Protein AF-A0A962RP35-F1 (afdb_monomer_lite)

pLDDT: mean 84.74, std 17.53, range [34.0, 98.62]

Foldseek 3Di:
DDDDQPQPPPVVVVVVVPPPDDQPQADDDPDWDKDKDWDWFAAVPDIWTKIKIFTDDPLATQFIAIDTPDPVCRVVRRVCRVVRNVCSSSVHHLLSQLVSLLSDADPGGWDADVPGTRRHPSNVVSVVSVVSSVVD

Structure (mmCIF, N/CA/C/O backbone):
data_AF-A0A962RP35-F1
#
_entry.id   AF-A0A962RP35-F1
#
loop_
_atom_site.group_PDB
_atom_site.id
_atom_site.type_symbol
_atom_site.label_atom_id
_atom_site.label_alt_id
_atom_site.label_comp_id
_atom_site.label_asym_id
_atom_site.label_entity_id
_atom_site.label_seq_id
_atom_site.pdbx_PDB_ins_code
_atom_site.Cartn_x
_atom_site.Cartn_y
_atom_site.Cartn_z
_atom_site.occupancy
_atom_site.B_iso_or_equiv
_atom_site.auth_seq_id
_atom_site.auth_comp_id
_atom_site.auth_asym_id
_atom_site.auth_atom_id
_atom_site.pdbx_PDB_model_num
ATOM 1 N N . MET A 1 1 ? -0.216 0.614 -33.686 1.00 38.31 1 MET A N 1
ATOM 2 C CA . MET A 1 1 ? -1.145 1.556 -33.021 1.00 38.31 1 MET A CA 1
ATOM 3 C C . MET A 1 1 ? -0.929 1.429 -31.521 1.00 38.31 1 MET A C 1
ATOM 5 O O . MET A 1 1 ? -1.405 0.469 -30.933 1.00 38.31 1 MET A O 1
ATOM 9 N N . SER A 1 2 ? -0.123 2.315 -30.933 1.00 41.38 2 SER A N 1
ATOM 10 C CA . SER A 1 2 ? 0.089 2.350 -29.482 1.00 41.38 2 SER A CA 1
ATOM 11 C C . SER A 1 2 ? -1.146 2.992 -28.856 1.00 41.38 2 SER A C 1
ATOM 13 O O . SER A 1 2 ? -1.402 4.172 -29.089 1.00 41.38 2 SER A O 1
ATOM 15 N N . LYS A 1 3 ? -1.978 2.210 -28.161 1.00 39.41 3 LYS A N 1
ATOM 16 C CA . LYS A 1 3 ? -3.034 2.784 -27.325 1.00 39.41 3 LYS A CA 1
ATOM 17 C C . LYS A 1 3 ? -2.329 3.406 -26.126 1.00 39.41 3 LYS A C 1
ATOM 19 O O . LYS A 1 3 ? -1.744 2.674 -25.332 1.00 39.41 3 LYS A O 1
ATOM 24 N N . SER A 1 4 ? -2.363 4.732 -26.018 1.00 34.00 4 SER A N 1
ATOM 25 C CA . SER A 1 4 ? -1.964 5.425 -24.794 1.00 34.00 4 SER A CA 1
ATOM 26 C C . SER A 1 4 ? -2.684 4.768 -23.613 1.00 34.00 4 SER A C 1
ATOM 28 O O . SER A 1 4 ? -3.896 4.546 -23.725 1.00 34.00 4 SER A O 1
ATOM 30 N N . PRO A 1 5 ? -1.985 4.413 -22.522 1.00 38.03 5 PRO A N 1
ATOM 31 C CA . PRO A 1 5 ? -2.651 3.888 -21.344 1.00 38.03 5 PRO A CA 1
ATOM 32 C C . PRO A 1 5 ? -3.648 4.949 -20.877 1.00 38.03 5 PRO A C 1
ATOM 34 O O . PRO A 1 5 ? -3.269 6.073 -20.549 1.00 38.03 5 PRO A O 1
ATOM 37 N N . GLN A 1 6 ? -4.938 4.620 -20.936 1.00 48.88 6 GLN A N 1
ATOM 38 C CA . GLN A 1 6 ? -5.953 5.423 -20.277 1.00 48.88 6 GLN A CA 1
ATOM 39 C C . GLN A 1 6 ? -5.700 5.251 -18.786 1.00 48.88 6 GLN A C 1
ATOM 41 O O . GLN A 1 6 ? -5.981 4.194 -18.229 1.00 48.88 6 GLN A O 1
ATOM 46 N N . ILE A 1 7 ? -5.096 6.262 -18.167 1.00 50.91 7 ILE A N 1
ATOM 47 C CA . ILE A 1 7 ? -5.073 6.373 -16.712 1.00 50.91 7 ILE A CA 1
ATOM 48 C C . ILE A 1 7 ? -6.547 6.324 -16.289 1.00 50.91 7 ILE A C 1
ATOM 50 O O . ILE A 1 7 ? -7.325 7.116 -16.836 1.00 50.91 7 ILE A O 1
ATOM 54 N N . PRO A 1 8 ? -6.960 5.399 -15.402 1.00 48.47 8 PRO A N 1
ATOM 55 C CA . PRO A 1 8 ? -8.309 5.423 -14.866 1.00 48.47 8 PRO A CA 1
ATOM 56 C C . PRO A 1 8 ? -8.532 6.823 -14.298 1.00 48.47 8 PRO A C 1
ATOM 58 O O . PRO A 1 8 ? -7.814 7.261 -13.399 1.00 48.47 8 PRO A O 1
ATOM 61 N N . LEU A 1 9 ? -9.451 7.582 -14.899 1.00 52.56 9 LEU A N 1
ATOM 62 C CA . LEU A 1 9 ? -9.890 8.821 -14.281 1.00 52.56 9 LEU A CA 1
ATOM 63 C C . LEU A 1 9 ? -10.474 8.405 -12.935 1.00 52.56 9 LEU A C 1
ATOM 65 O O . LEU A 1 9 ? -11.339 7.531 -12.913 1.00 52.56 9 LEU A O 1
ATOM 69 N N . PHE A 1 10 ? -10.044 9.060 -11.860 1.00 58.41 10 PHE A N 1
ATOM 70 C CA . PHE A 1 10 ? -10.684 9.041 -10.546 1.00 58.41 10 PHE A CA 1
ATOM 71 C C . PHE A 1 10 ? -12.102 9.644 -10.632 1.00 58.41 10 PHE A C 1
ATOM 73 O O . PHE A 1 10 ? -12.417 10.666 -10.023 1.00 58.41 10 PHE A O 1
ATOM 80 N N . ARG A 1 11 ? -12.952 9.069 -11.483 1.00 53.41 11 ARG A N 1
ATOM 81 C CA . ARG A 1 11 ? -14.203 9.649 -11.965 1.00 53.41 11 ARG A CA 1
ATOM 82 C C . ARG A 1 11 ? -15.220 9.761 -10.835 1.00 53.41 11 ARG A C 1
ATOM 84 O O . ARG A 1 11 ? -15.990 10.701 -10.836 1.00 53.41 11 ARG A O 1
ATOM 91 N N . GLY A 1 12 ? -15.143 8.877 -9.836 1.00 48.88 12 GLY A N 1
ATOM 92 C CA . GLY A 1 12 ? -15.934 8.972 -8.607 1.00 48.88 12 GLY A CA 1
ATOM 93 C C . GLY A 1 12 ? -15.336 9.871 -7.518 1.00 48.88 12 GLY A C 1
ATOM 94 O O . GLY A 1 12 ? -16.072 10.331 -6.654 1.00 48.88 12 GLY A O 1
ATOM 95 N N . VAL A 1 13 ? -14.027 10.158 -7.545 1.00 52.75 13 VAL A N 1
ATOM 96 C CA . VAL A 1 13 ? -13.374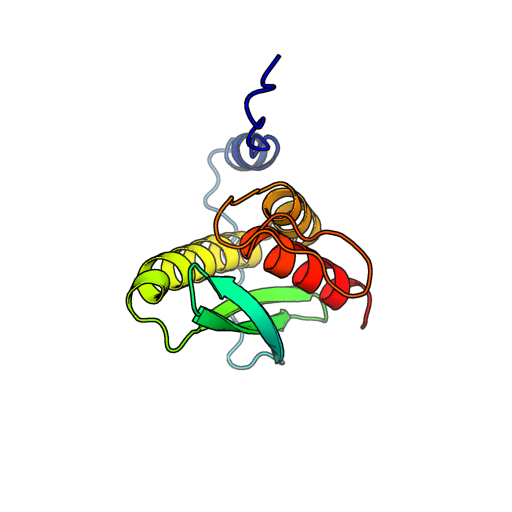 10.997 -6.520 1.00 52.75 13 VAL A CA 1
ATOM 97 C C . VAL A 1 13 ? -13.817 12.446 -6.670 1.00 52.75 13 VAL A C 1
ATOM 99 O O . VAL A 1 13 ? -14.230 13.044 -5.686 1.00 52.75 13 VAL A O 1
ATOM 102 N N . ILE A 1 14 ? -13.798 12.988 -7.892 1.00 52.75 14 ILE A N 1
ATOM 103 C CA . ILE A 1 14 ? -14.211 14.377 -8.153 1.00 52.75 14 ILE A CA 1
ATOM 104 C C . ILE A 1 14 ? -15.693 14.567 -7.806 1.00 52.75 14 ILE A C 1
ATOM 106 O O . ILE A 1 14 ? -16.026 15.504 -7.088 1.00 52.75 14 ILE A O 1
ATOM 110 N N . ASP A 1 15 ? -16.549 13.631 -8.221 1.00 48.31 15 ASP A N 1
ATOM 111 C CA . ASP A 1 15 ? -17.995 13.705 -7.980 1.00 48.31 15 ASP A CA 1
ATOM 112 C C . ASP A 1 15 ? -18.353 13.578 -6.481 1.00 48.31 15 ASP A C 1
ATOM 114 O O . ASP A 1 15 ? -19.339 14.156 -6.035 1.00 48.31 15 ASP A O 1
ATOM 118 N N . SER A 1 16 ? -17.543 12.873 -5.675 1.00 49.16 16 SER A N 1
ATOM 119 C CA . SER A 1 16 ? -17.718 12.779 -4.210 1.00 49.16 16 SER A CA 1
ATOM 120 C C . SER A 1 16 ? -17.144 13.958 -3.410 1.00 49.16 16 SER A C 1
ATOM 122 O O . SER A 1 16 ? -17.418 14.071 -2.218 1.00 49.16 16 SER A O 1
ATOM 124 N N . ILE A 1 17 ? -16.327 14.813 -4.037 1.00 54.72 17 ILE A N 1
ATOM 125 C CA . ILE A 1 17 ? -15.708 15.991 -3.402 1.00 54.72 17 ILE A CA 1
ATOM 126 C C . ILE A 1 17 ? -16.593 17.249 -3.578 1.00 54.72 17 ILE A C 1
ATOM 128 O O . ILE A 1 17 ? -16.361 18.263 -2.918 1.00 54.72 17 ILE A O 1
ATOM 132 N N . ASP A 1 18 ? -17.630 17.194 -4.423 1.00 51.38 18 ASP A N 1
ATOM 133 C CA . ASP A 1 18 ? -18.427 18.351 -4.861 1.00 51.38 18 ASP A CA 1
ATOM 134 C C . ASP A 1 18 ? -19.784 18.513 -4.137 1.00 51.38 18 ASP A C 1
ATOM 136 O O . ASP A 1 18 ? -20.829 18.697 -4.758 1.00 51.38 18 ASP A O 1
ATOM 140 N N . ASP A 1 19 ? -19.794 18.457 -2.801 1.00 56.97 19 ASP A N 1
ATOM 141 C CA . ASP A 1 19 ? -20.903 18.993 -1.986 1.00 56.97 19 ASP A CA 1
ATOM 142 C C . ASP A 1 19 ? -20.469 20.148 -1.057 1.00 56.97 19 ASP A C 1
ATOM 144 O O . ASP A 1 19 ? -21.278 20.699 -0.306 1.00 56.97 19 ASP A O 1
ATOM 148 N N . GLY A 1 20 ? -19.192 20.550 -1.112 1.00 51.97 20 GLY A N 1
ATOM 149 C CA . GLY A 1 20 ? -18.633 21.619 -0.279 1.00 51.97 20 GLY A CA 1
ATOM 150 C C . GLY A 1 20 ? -18.560 21.280 1.215 1.00 51.97 20 GLY A C 1
ATOM 151 O O . GLY A 1 20 ? -18.230 22.156 2.023 1.00 51.97 20 GLY A O 1
ATOM 152 N N . ARG A 1 21 ? -18.851 20.033 1.610 1.00 48.81 21 ARG A N 1
ATOM 153 C CA . ARG A 1 21 ? -18.744 19.578 2.994 1.00 48.81 21 ARG A CA 1
ATOM 154 C C . ARG A 1 21 ? -17.308 19.112 3.256 1.00 48.81 21 ARG A C 1
ATOM 156 O O . ARG A 1 21 ? -16.742 18.384 2.442 1.00 48.81 21 ARG A O 1
ATOM 163 N N . PRO A 1 22 ? -16.674 19.501 4.379 1.00 54.03 22 PRO A N 1
ATOM 164 C CA . PRO A 1 22 ? -15.405 18.892 4.755 1.00 54.03 22 PRO A CA 1
ATOM 165 C C . PRO A 1 22 ? -15.602 17.372 4.854 1.00 54.03 22 PRO A C 1
ATOM 167 O O . PRO A 1 22 ? -16.649 16.943 5.354 1.00 54.03 22 PRO A O 1
ATOM 170 N N . PRO A 1 23 ? -14.635 16.561 4.387 1.00 61.03 23 PRO A N 1
ATOM 171 C CA . PRO A 1 23 ? -14.760 15.114 4.452 1.00 61.03 23 PRO A CA 1
ATOM 172 C C . PRO A 1 23 ? -15.070 14.704 5.891 1.00 61.03 23 PRO A C 1
ATOM 174 O O . PRO A 1 23 ? -14.499 15.259 6.834 1.00 61.03 23 PRO A O 1
ATOM 177 N N . VAL A 1 24 ? -15.997 13.761 6.062 1.00 59.00 24 VAL A N 1
ATOM 178 C CA . VAL A 1 24 ? -16.247 13.168 7.376 1.00 59.00 24 VAL A CA 1
ATOM 179 C C . VAL A 1 24 ? -14.989 12.390 7.731 1.00 59.00 24 VAL A C 1
ATOM 181 O O . VAL A 1 24 ? -14.753 11.308 7.207 1.00 59.00 24 VAL A O 1
ATOM 184 N N . VAL A 1 25 ? -14.142 12.999 8.557 1.00 65.50 25 VAL A N 1
ATOM 185 C CA . VAL A 1 25 ? -12.958 12.343 9.096 1.00 65.50 25 VAL A CA 1
ATOM 186 C C . VAL A 1 25 ? -13.453 11.446 10.211 1.00 65.50 25 VAL A C 1
ATOM 188 O O . VAL A 1 25 ? -13.837 11.935 11.275 1.00 65.50 25 VAL A O 1
ATOM 191 N N . ASP A 1 26 ? -13.477 10.145 9.957 1.00 72.00 26 ASP A N 1
ATOM 192 C CA . ASP A 1 26 ? -13.708 9.191 11.026 1.00 72.00 26 ASP A CA 1
ATOM 193 C C . ASP A 1 26 ? -12.611 9.344 12.085 1.00 72.00 26 ASP A C 1
ATOM 195 O O . ASP A 1 26 ? -11.414 9.352 11.773 1.00 72.00 26 ASP A O 1
ATOM 199 N N . GLU A 1 27 ? -13.015 9.471 13.350 1.00 84.31 27 GLU A N 1
ATOM 200 C CA . GLU A 1 27 ? -12.062 9.510 14.452 1.00 84.31 27 GLU A CA 1
ATOM 201 C C . GLU A 1 27 ? -11.315 8.174 14.500 1.00 84.31 27 GLU A C 1
ATOM 203 O O . GLU A 1 27 ? -11.913 7.100 14.621 1.00 84.31 27 GLU A O 1
ATOM 208 N N . ARG A 1 28 ? -9.990 8.243 14.339 1.00 90.62 28 ARG A N 1
ATOM 209 C CA . ARG A 1 28 ? -9.136 7.060 14.323 1.00 90.62 28 ARG A CA 1
ATOM 210 C C . ARG A 1 28 ? -9.131 6.422 15.720 1.00 90.62 28 ARG A C 1
ATOM 212 O O . ARG A 1 28 ? -8.727 7.100 16.660 1.00 90.62 28 ARG A O 1
ATOM 219 N N . PRO A 1 29 ? -9.471 5.128 15.856 1.00 91.69 29 PRO A N 1
ATOM 220 C CA . PRO A 1 29 ? -9.337 4.412 17.121 1.00 91.69 29 PRO A CA 1
ATOM 221 C C . PRO A 1 29 ? -7.888 4.367 17.627 1.00 91.69 29 PRO A C 1
ATOM 223 O O . PRO A 1 29 ? -6.939 4.405 16.837 1.00 91.69 29 PRO A O 1
ATOM 226 N N . ASP A 1 30 ? -7.713 4.186 18.938 1.00 93.62 30 ASP A N 1
ATOM 227 C CA . ASP A 1 30 ? -6.385 4.007 19.543 1.00 93.62 30 ASP A CA 1
ATOM 228 C C . ASP A 1 30 ? -5.662 2.774 18.981 1.00 93.62 30 ASP A C 1
ATOM 230 O O . ASP A 1 30 ? -4.451 2.800 18.742 1.00 93.62 30 ASP A O 1
ATOM 234 N N . VAL A 1 31 ? -6.415 1.697 18.726 1.00 95.19 31 VAL A N 1
ATOM 235 C CA . VAL A 1 31 ? -5.899 0.409 18.252 1.00 95.19 31 VAL A CA 1
ATOM 236 C C . VAL A 1 31 ? -6.699 -0.071 17.046 1.00 95.19 31 VAL A C 1
ATOM 238 O O . VAL A 1 31 ? -7.926 -0.022 17.042 1.00 95.19 31 VAL A O 1
ATOM 241 N N . LEU A 1 32 ? -5.984 -0.580 16.044 1.00 96.44 32 LEU A N 1
ATOM 242 C CA . LEU A 1 32 ? -6.540 -1.256 14.875 1.00 96.44 32 LEU A CA 1
ATOM 243 C C . LEU A 1 32 ? -5.864 -2.619 14.725 1.00 96.44 32 LEU A C 1
ATOM 245 O O . LEU A 1 32 ? -4.685 -2.773 15.051 1.00 96.44 32 LEU A O 1
ATOM 249 N N . ILE A 1 33 ? -6.613 -3.604 14.233 1.00 95.38 33 ILE A N 1
ATOM 250 C CA . ILE A 1 33 ? -6.049 -4.897 13.841 1.00 95.38 33 ILE A CA 1
ATOM 251 C C . ILE A 1 33 ? -5.508 -4.757 12.426 1.00 95.38 33 ILE A C 1
ATOM 253 O O . ILE A 1 33 ? -6.179 -4.200 11.561 1.00 95.38 33 ILE A O 1
ATOM 257 N N . SER A 1 34 ? -4.300 -5.266 12.195 1.00 97.44 34 SER A N 1
ATOM 258 C CA . SER A 1 34 ? -3.631 -5.126 10.906 1.00 97.44 34 SER A CA 1
ATOM 259 C C . SER A 1 34 ? -3.116 -6.454 10.373 1.00 97.44 34 SER A C 1
ATOM 261 O O . SER A 1 34 ? -2.731 -7.348 11.130 1.00 97.44 34 SER A O 1
ATOM 263 N N . LYS A 1 35 ? -3.034 -6.548 9.046 1.00 97.94 35 LYS A N 1
ATOM 264 C CA . LYS A 1 35 ? -2.379 -7.638 8.320 1.00 97.94 35 LYS A CA 1
ATOM 265 C C . LYS A 1 35 ? -1.303 -7.069 7.412 1.00 97.94 35 LYS A C 1
ATOM 267 O O . LYS A 1 35 ? -1.555 -6.132 6.658 1.00 97.94 35 LYS A O 1
ATOM 272 N N . THR A 1 36 ? -0.115 -7.664 7.454 1.00 98.31 36 THR A N 1
ATOM 273 C CA . THR A 1 36 ? 1.005 -7.282 6.589 1.00 98.31 36 THR A CA 1
ATOM 274 C C . THR A 1 36 ? 1.217 -8.316 5.493 1.00 98.31 36 THR A C 1
ATOM 276 O O . THR A 1 36 ? 1.376 -9.508 5.754 1.00 98.31 36 THR A O 1
ATOM 279 N N . TYR A 1 37 ? 1.269 -7.838 4.256 1.00 97.69 37 TYR A N 1
ATOM 280 C CA . TYR A 1 37 ? 1.475 -8.610 3.043 1.00 97.69 37 TYR A CA 1
ATOM 281 C C . TYR A 1 37 ? 2.835 -8.261 2.452 1.00 97.69 37 TYR A C 1
ATOM 283 O O . TYR A 1 37 ? 3.136 -7.093 2.203 1.00 97.69 37 TYR A O 1
ATOM 291 N N . ARG A 1 38 ? 3.658 -9.281 2.201 1.00 96.81 38 ARG A N 1
ATOM 292 C CA . ARG A 1 38 ? 4.917 -9.112 1.473 1.00 96.81 38 ARG A CA 1
ATOM 293 C C . ARG A 1 38 ? 4.648 -9.163 -0.027 1.00 96.81 38 ARG A C 1
ATOM 295 O O . ARG A 1 38 ? 4.132 -10.159 -0.532 1.00 96.81 38 ARG A O 1
ATOM 302 N N . LEU A 1 39 ? 5.027 -8.100 -0.719 1.00 95.56 39 LEU A N 1
ATOM 303 C CA . LEU A 1 39 ? 4.903 -7.913 -2.155 1.00 95.56 39 LEU A CA 1
ATOM 304 C C . LEU A 1 39 ? 6.301 -7.954 -2.770 1.00 95.56 39 LEU A C 1
ATOM 306 O O . LEU A 1 39 ? 7.193 -7.228 -2.338 1.00 95.56 39 LEU A O 1
ATOM 310 N N . THR A 1 40 ? 6.489 -8.792 -3.782 1.00 93.44 40 THR A N 1
ATOM 311 C CA . THR A 1 40 ? 7.778 -8.953 -4.462 1.00 93.44 40 THR A CA 1
ATOM 312 C C . THR A 1 40 ? 7.586 -8.662 -5.942 1.00 93.44 40 THR A C 1
ATOM 314 O O . THR A 1 40 ? 6.740 -9.290 -6.580 1.00 93.44 40 THR A O 1
ATOM 317 N N . VAL A 1 41 ? 8.352 -7.713 -6.482 1.00 92.75 41 VAL A N 1
ATOM 318 C CA . VAL A 1 41 ? 8.311 -7.322 -7.900 1.00 92.75 41 VAL A CA 1
ATOM 319 C C . VAL A 1 41 ? 9.733 -7.166 -8.446 1.00 92.75 41 VAL A C 1
ATOM 321 O O . VAL A 1 41 ? 10.631 -6.811 -7.684 1.00 92.75 41 VAL A O 1
ATOM 324 N N . PRO A 1 42 ? 9.980 -7.411 -9.742 1.00 92.31 42 PRO A N 1
ATOM 325 C CA . PRO A 1 42 ? 11.241 -7.005 -10.348 1.00 92.31 42 PRO A CA 1
ATOM 326 C C . PRO A 1 42 ? 11.321 -5.475 -10.420 1.00 92.31 42 PRO A C 1
ATOM 328 O O . PRO A 1 42 ? 10.296 -4.800 -10.529 1.00 92.31 42 PRO A O 1
ATOM 331 N N . TYR A 1 43 ? 12.536 -4.944 -10.351 1.00 88.25 43 TYR A N 1
ATOM 332 C CA . TYR A 1 43 ? 12.835 -3.532 -10.555 1.00 88.25 43 TYR A CA 1
ATOM 333 C C . TYR A 1 43 ? 14.237 -3.416 -11.163 1.00 88.25 43 TYR A C 1
ATOM 335 O O . TYR A 1 43 ? 15.237 -3.672 -10.494 1.00 88.25 43 TYR A O 1
ATOM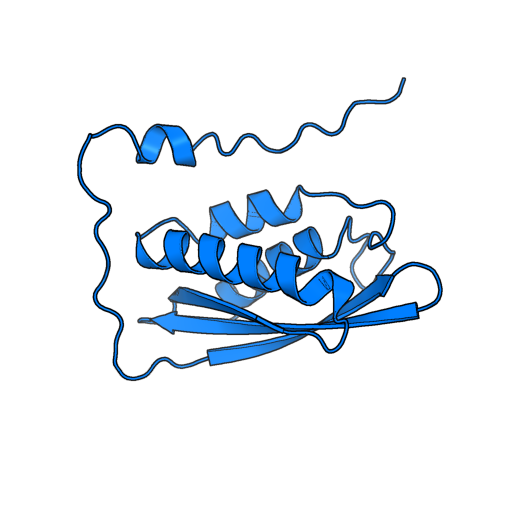 343 N N . ASP A 1 44 ? 14.297 -3.101 -12.457 1.00 82.69 44 ASP A N 1
ATOM 344 C CA . ASP A 1 44 ? 15.516 -3.134 -13.271 1.00 82.69 44 ASP A CA 1
ATOM 345 C C . ASP A 1 44 ? 16.273 -4.473 -13.142 1.00 82.69 44 ASP A C 1
ATOM 347 O O . ASP A 1 44 ? 15.753 -5.511 -13.556 1.00 82.69 44 ASP A O 1
ATOM 351 N N . THR A 1 45 ? 17.493 -4.483 -12.593 1.00 82.81 45 THR A N 1
ATOM 352 C CA . THR A 1 45 ? 18.289 -5.709 -12.384 1.00 82.81 45 THR A CA 1
ATOM 353 C C . THR A 1 45 ? 18.069 -6.364 -11.020 1.00 82.81 45 THR A C 1
ATOM 355 O O . THR A 1 45 ? 18.648 -7.416 -10.751 1.00 82.81 45 THR A O 1
ATOM 358 N N . GLU A 1 46 ? 17.263 -5.757 -10.150 1.00 85.94 46 GLU A N 1
ATOM 359 C CA . GLU A 1 46 ? 17.063 -6.185 -8.768 1.00 85.94 46 GLU A CA 1
ATOM 360 C C . GLU A 1 46 ? 15.622 -6.644 -8.504 1.00 85.94 46 GLU A C 1
ATOM 362 O O . GLU A 1 46 ? 14.720 -6.548 -9.341 1.00 85.94 46 GLU A O 1
ATOM 367 N N . THR A 1 47 ? 15.406 -7.201 -7.314 1.00 90.56 47 THR A N 1
ATOM 368 C CA . THR A 1 47 ? 14.075 -7.539 -6.808 1.00 90.56 47 THR A CA 1
ATOM 369 C C . THR A 1 47 ? 13.709 -6.565 -5.704 1.00 90.56 47 THR A C 1
ATOM 371 O O . THR A 1 47 ? 14.424 -6.442 -4.713 1.00 90.56 47 THR A O 1
ATOM 374 N N . LEU A 1 48 ? 12.570 -5.904 -5.861 1.00 91.12 48 LEU A N 1
ATOM 375 C CA . LEU A 1 48 ? 12.012 -5.023 -4.855 1.00 91.12 48 LEU A CA 1
ATOM 376 C C . LEU A 1 48 ? 11.075 -5.809 -3.935 1.00 91.12 48 LEU A C 1
ATOM 378 O O . LEU A 1 48 ? 10.103 -6.421 -4.389 1.00 91.12 48 LEU A O 1
ATOM 382 N N . GLU A 1 49 ? 11.338 -5.733 -2.632 1.00 93.81 49 GLU A N 1
ATOM 383 C CA . GLU A 1 49 ? 10.421 -6.190 -1.591 1.00 93.81 49 GLU A CA 1
ATOM 384 C C . GLU A 1 49 ? 9.715 -4.997 -0.943 1.00 93.81 49 GLU A C 1
ATOM 386 O O . GLU A 1 49 ? 10.349 -4.083 -0.410 1.00 93.81 49 GLU A O 1
ATOM 391 N N . VAL A 1 50 ? 8.385 -5.025 -0.978 1.00 95.81 50 VAL A N 1
ATOM 392 C CA . VAL A 1 50 ? 7.508 -4.023 -0.371 1.00 95.81 50 VAL A CA 1
ATOM 393 C C . VAL A 1 50 ? 6.582 -4.710 0.621 1.00 95.81 50 VAL A C 1
ATOM 395 O O . VAL A 1 50 ? 6.038 -5.776 0.348 1.00 95.81 50 VAL A O 1
ATOM 398 N N . TYR A 1 51 ? 6.373 -4.092 1.773 1.00 97.50 51 TYR A N 1
ATOM 399 C CA . TYR A 1 51 ? 5.463 -4.562 2.806 1.00 97.50 51 TYR A CA 1
ATOM 400 C C . TYR A 1 51 ? 4.243 -3.652 2.835 1.00 97.50 51 TYR A C 1
ATOM 402 O O . TYR A 1 51 ? 4.370 -2.466 3.129 1.00 97.50 51 TYR A O 1
ATOM 410 N N . LEU A 1 52 ? 3.078 -4.213 2.514 1.00 98.38 52 LEU A N 1
ATOM 411 C CA . LEU A 1 52 ? 1.785 -3.547 2.610 1.00 98.38 52 LEU A CA 1
ATOM 412 C C . LEU A 1 52 ? 1.105 -3.983 3.903 1.00 98.38 52 LEU A C 1
ATOM 414 O O . LEU A 1 52 ? 0.706 -5.136 4.027 1.00 98.38 52 LEU A O 1
ATOM 418 N N . THR A 1 53 ? 0.949 -3.070 4.849 1.00 98.62 53 THR A N 1
ATOM 419 C CA . THR A 1 53 ? 0.161 -3.289 6.062 1.00 98.62 53 THR A CA 1
ATOM 420 C C . THR A 1 53 ? -1.197 -2.636 5.886 1.00 98.62 53 THR A C 1
ATOM 422 O O . THR A 1 53 ? -1.253 -1.430 5.674 1.00 98.62 53 THR A O 1
ATOM 425 N 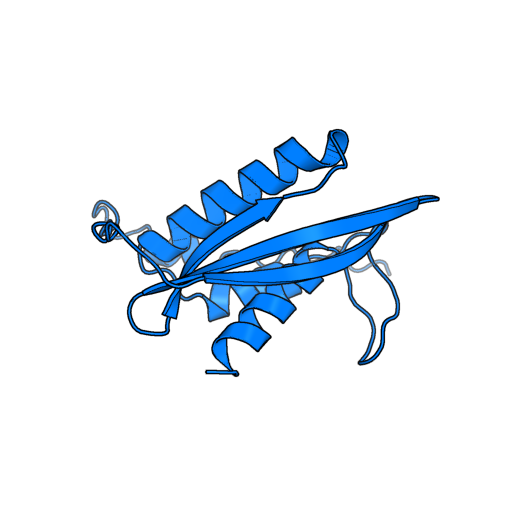N . ILE A 1 54 ? -2.271 -3.415 5.976 1.00 98.50 54 ILE A N 1
ATOM 426 C CA . ILE A 1 54 ? -3.655 -2.929 5.940 1.00 98.50 54 ILE A CA 1
ATOM 427 C C . ILE A 1 54 ? -4.218 -3.047 7.351 1.00 98.50 54 ILE A C 1
ATOM 429 O O . ILE A 1 54 ? -4.055 -4.094 7.978 1.00 98.50 54 ILE A O 1
ATOM 433 N N . SER A 1 55 ? -4.818 -1.969 7.847 1.00 97.81 55 SER A N 1
ATOM 434 C CA . SER A 1 55 ? -5.436 -1.888 9.168 1.00 97.81 55 SER A CA 1
ATOM 435 C C . SER A 1 55 ? -6.942 -1.749 9.030 1.00 97.81 55 SER A C 1
ATOM 437 O O . SER A 1 55 ? -7.406 -0.852 8.322 1.00 97.81 55 SER A O 1
ATOM 439 N N . ASP A 1 56 ? -7.683 -2.571 9.765 1.00 96.44 56 ASP A N 1
ATOM 440 C CA . ASP A 1 56 ? -9.135 -2.651 9.668 1.00 96.44 56 ASP A CA 1
ATOM 441 C C . ASP A 1 56 ? -9.840 -2.009 10.854 1.00 96.44 56 ASP A C 1
ATOM 443 O O . ASP A 1 56 ? -9.448 -2.181 12.013 1.00 96.44 56 ASP A O 1
ATOM 447 N N . ARG A 1 57 ? -10.945 -1.328 10.549 1.00 93.94 57 ARG A N 1
ATOM 448 C CA . ARG A 1 57 ? -11.964 -0.902 11.507 1.00 93.94 57 ARG A CA 1
ATOM 449 C C . ARG A 1 57 ? -13.245 -1.662 11.190 1.00 93.94 57 ARG A C 1
ATOM 451 O O . ARG A 1 57 ? -13.740 -1.590 10.070 1.00 93.94 57 ARG A O 1
ATOM 458 N N . ASP A 1 58 ? -13.753 -2.414 12.161 1.00 90.94 58 ASP A N 1
ATOM 459 C CA . ASP A 1 58 ? -14.985 -3.204 12.019 1.00 90.94 58 ASP A CA 1
ATOM 460 C C . ASP A 1 58 ? -14.983 -4.135 10.784 1.00 90.94 58 ASP A C 1
ATOM 462 O O . ASP A 1 58 ? -15.990 -4.296 10.095 1.00 90.94 58 ASP A O 1
ATOM 466 N N . GLY A 1 59 ? -13.822 -4.739 10.491 1.00 90.25 59 GLY A N 1
ATOM 467 C CA . GLY A 1 59 ? -13.633 -5.661 9.363 1.00 90.25 59 GLY A CA 1
ATOM 468 C C . GLY A 1 59 ? -13.526 -4.987 7.992 1.00 90.25 59 GLY A C 1
ATOM 469 O O . GLY A 1 59 ? -13.687 -5.657 6.977 1.00 90.25 59 GLY A O 1
ATOM 470 N N . ARG A 1 60 ? -13.299 -3.668 7.942 1.00 92.50 60 ARG A N 1
ATOM 471 C CA . ARG A 1 60 ? -13.109 -2.914 6.696 1.00 92.50 60 ARG A CA 1
ATOM 472 C C . ARG A 1 60 ? -11.793 -2.132 6.709 1.00 92.50 60 ARG A C 1
ATOM 474 O O . ARG A 1 60 ? -11.498 -1.518 7.740 1.00 92.50 60 ARG A O 1
ATOM 481 N N . PRO A 1 61 ? -11.070 -2.046 5.575 1.00 96.31 61 PRO A N 1
ATOM 482 C CA . PRO A 1 61 ? -9.850 -1.254 5.475 1.00 96.31 61 PRO A CA 1
ATOM 483 C C . PRO A 1 61 ? -10.075 0.200 5.880 1.00 96.31 61 PRO A C 1
ATOM 485 O O . PRO A 1 61 ? -10.879 0.913 5.283 1.00 96.31 61 PRO A O 1
ATOM 488 N N . PHE A 1 62 ? -9.326 0.638 6.885 1.00 96.00 62 PHE A N 1
ATOM 489 C CA . PHE A 1 62 ? -9.375 1.992 7.429 1.00 96.00 62 PHE A CA 1
ATOM 490 C C . PHE A 1 62 ? -8.146 2.814 7.030 1.00 96.00 62 PHE A C 1
ATOM 492 O O . PHE A 1 62 ? -8.245 3.999 6.724 1.00 96.00 62 PHE A O 1
ATOM 499 N N . GLU A 1 63 ? -6.971 2.188 7.015 1.00 97.19 63 GLU A N 1
ATOM 500 C CA . GLU A 1 63 ? -5.720 2.793 6.560 1.00 97.19 63 GLU A CA 1
ATOM 501 C C . GLU A 1 63 ? -4.770 1.709 6.043 1.00 97.19 63 GLU A C 1
ATOM 503 O O . GLU A 1 63 ? -4.896 0.534 6.397 1.00 97.19 63 GLU A O 1
ATOM 508 N N . PHE A 1 64 ? -3.806 2.094 5.207 1.00 98.25 64 PHE A N 1
ATOM 509 C CA . PHE A 1 64 ? -2.735 1.191 4.808 1.00 98.25 64 PHE A CA 1
ATOM 510 C C . PHE A 1 64 ? -1.389 1.905 4.697 1.00 98.25 64 PHE A C 1
ATOM 512 O O . PHE A 1 64 ? -1.293 3.084 4.351 1.00 98.25 64 PHE A O 1
ATOM 519 N N . PHE A 1 65 ? -0.328 1.149 4.948 1.00 98.31 65 PHE A N 1
ATOM 520 C CA . PHE A 1 65 ? 1.044 1.632 4.931 1.00 98.31 65 PHE A CA 1
ATOM 521 C C . PHE A 1 65 ? 1.906 0.742 4.055 1.00 98.31 65 PHE A C 1
ATOM 523 O O . PHE A 1 65 ? 1.823 -0.484 4.116 1.00 98.31 65 PHE A O 1
ATOM 530 N N . LEU A 1 66 ? 2.757 1.376 3.263 1.00 98.00 66 LEU A N 1
ATOM 531 C CA . LEU A 1 66 ? 3.752 0.735 2.426 1.00 98.00 66 LEU A CA 1
ATOM 532 C C . LEU A 1 66 ? 5.136 1.063 2.970 1.00 98.00 66 LEU A C 1
ATOM 534 O O . LEU A 1 66 ? 5.443 2.220 3.255 1.00 98.00 66 LEU A O 1
ATOM 538 N N . ASN A 1 67 ? 5.975 0.042 3.085 1.00 95.44 67 ASN A N 1
ATOM 539 C CA . ASN A 1 67 ? 7.374 0.195 3.455 1.00 95.44 67 ASN A CA 1
ATOM 540 C C . ASN A 1 67 ? 8.258 -0.658 2.542 1.00 95.44 67 ASN A C 1
ATOM 542 O O . ASN A 1 67 ? 7.871 -1.759 2.151 1.00 95.44 67 ASN A O 1
ATOM 546 N N . CYS A 1 68 ? 9.456 -0.177 2.236 1.00 92.69 68 CYS A N 1
ATOM 547 C CA . CYS A 1 68 ? 10.490 -0.946 1.560 1.00 92.69 68 CYS A CA 1
ATOM 548 C C . CYS A 1 68 ? 11.877 -0.497 2.021 1.00 92.69 68 CYS A C 1
ATOM 550 O O . CYS A 1 68 ? 12.061 0.619 2.499 1.00 92.69 68 CYS A O 1
ATOM 552 N N . THR A 1 69 ? 12.877 -1.352 1.821 1.00 85.69 69 THR A N 1
ATOM 553 C CA . THR A 1 69 ? 14.285 -1.005 2.067 1.00 85.69 69 THR A CA 1
ATOM 554 C C . THR A 1 69 ? 14.902 -0.177 0.936 1.00 85.69 69 THR A C 1
ATOM 556 O O . THR A 1 69 ? 15.980 0.384 1.112 1.00 85.69 69 THR A O 1
ATOM 559 N N . ASN A 1 70 ? 14.232 -0.085 -0.219 1.00 87.31 70 ASN A N 1
ATOM 560 C CA . ASN A 1 70 ? 14.676 0.733 -1.343 1.00 87.31 70 ASN A CA 1
ATOM 561 C C . ASN A 1 70 ? 14.380 2.217 -1.067 1.00 87.31 70 ASN A C 1
ATOM 563 O O . ASN A 1 70 ? 13.225 2.638 -0.995 1.00 87.31 70 ASN A O 1
ATOM 567 N N . VAL A 1 71 ? 15.438 3.012 -0.916 1.00 86.75 71 VAL A N 1
ATOM 568 C CA . VAL A 1 71 ? 15.331 4.437 -0.578 1.00 86.75 71 VAL A CA 1
ATOM 569 C C . VAL A 1 71 ? 14.736 5.279 -1.708 1.00 86.75 71 VAL A C 1
ATOM 57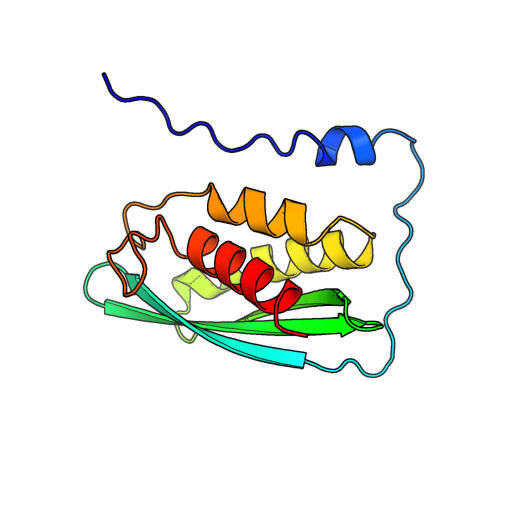1 O O . VAL A 1 71 ? 14.002 6.219 -1.417 1.00 86.75 71 VAL A O 1
ATOM 574 N N . GLU A 1 72 ? 14.964 4.923 -2.975 1.00 87.31 72 GLU A N 1
ATOM 575 C CA . GLU A 1 72 ? 14.472 5.677 -4.141 1.00 87.31 72 GLU A CA 1
ATOM 576 C C . GLU A 1 72 ? 12.947 5.610 -4.264 1.00 87.31 72 GLU A C 1
ATOM 578 O O . GLU A 1 72 ? 12.300 6.563 -4.692 1.00 87.31 72 GLU A O 1
ATOM 583 N N . LEU A 1 73 ? 12.355 4.490 -3.845 1.00 86.88 73 LEU A N 1
ATOM 584 C CA . LEU A 1 73 ? 10.906 4.288 -3.875 1.00 86.88 73 LEU A CA 1
ATOM 585 C C . LEU A 1 73 ? 10.209 4.698 -2.576 1.00 86.88 73 LEU A C 1
ATOM 587 O O . LEU A 1 73 ? 8.981 4.806 -2.557 1.00 86.88 73 LEU A O 1
ATOM 591 N N . SER A 1 74 ? 10.961 4.953 -1.503 1.00 88.69 74 SER A N 1
ATOM 592 C CA . SER A 1 74 ? 10.399 5.265 -0.185 1.00 88.69 74 SER A CA 1
ATOM 593 C C . SER A 1 74 ? 9.487 6.500 -0.200 1.00 88.69 74 SER A C 1
ATOM 595 O O . SER A 1 74 ? 8.400 6.457 0.378 1.00 88.69 74 SER A O 1
ATOM 597 N N . GLU A 1 75 ? 9.855 7.560 -0.930 1.00 93.25 75 GLU A N 1
ATOM 598 C CA . GLU A 1 75 ? 9.038 8.776 -1.067 1.00 93.25 75 GLU A CA 1
ATOM 599 C C . GLU A 1 75 ? 7.718 8.501 -1.799 1.00 93.25 75 GLU A C 1
ATOM 601 O O . GLU A 1 75 ? 6.649 8.933 -1.360 1.00 93.25 75 GLU A O 1
ATOM 606 N N . TYR A 1 76 ? 7.777 7.723 -2.884 1.00 91.75 76 TYR A N 1
ATOM 607 C CA . TYR A 1 76 ? 6.594 7.322 -3.643 1.00 91.75 76 TYR A CA 1
ATOM 608 C C . TYR A 1 76 ? 5.642 6.475 -2.788 1.00 91.75 76 TYR A C 1
ATOM 610 O O . TYR A 1 76 ? 4.443 6.754 -2.723 1.00 91.75 76 TYR A O 1
ATOM 618 N N . LEU A 1 77 ? 6.162 5.472 -2.077 1.00 94.50 77 LEU A N 1
ATOM 619 C CA . LEU A 1 77 ? 5.353 4.609 -1.213 1.00 94.50 77 LEU A CA 1
ATOM 620 C C . LEU A 1 77 ? 4.755 5.365 -0.022 1.00 94.50 77 LEU A C 1
ATOM 622 O O . LEU A 1 77 ? 3.605 5.109 0.349 1.00 94.50 77 LEU A O 1
ATOM 626 N N . ALA A 1 78 ? 5.488 6.327 0.543 1.00 95.19 78 ALA A N 1
ATOM 627 C CA . ALA A 1 78 ? 4.974 7.207 1.585 1.00 95.19 78 ALA A CA 1
ATOM 628 C C . ALA A 1 78 ? 3.811 8.069 1.067 1.00 95.19 78 ALA A C 1
ATOM 630 O O . ALA A 1 78 ? 2.777 8.164 1.731 1.00 95.19 78 ALA A O 1
ATOM 631 N N . ALA A 1 79 ? 3.933 8.634 -0.140 1.00 95.62 79 ALA A N 1
ATOM 632 C CA . ALA A 1 79 ? 2.865 9.413 -0.765 1.00 95.62 79 ALA A CA 1
ATOM 633 C C . ALA A 1 79 ? 1.603 8.570 -1.018 1.00 95.62 79 ALA A C 1
ATOM 635 O O . ALA A 1 79 ? 0.497 9.004 -0.690 1.00 95.62 79 ALA A O 1
ATOM 636 N N . VAL A 1 80 ? 1.762 7.344 -1.533 1.00 95.50 80 VAL A N 1
ATOM 637 C CA . VAL A 1 80 ? 0.643 6.409 -1.752 1.00 95.50 80 VAL A CA 1
ATOM 638 C C . VAL A 1 80 ? -0.024 6.029 -0.428 1.00 95.50 80 VAL A C 1
ATOM 640 O O . VAL A 1 80 ? -1.249 6.084 -0.330 1.00 95.50 80 VAL A O 1
ATOM 643 N N . SER A 1 81 ? 0.761 5.715 0.607 1.00 97.19 81 SER A N 1
ATOM 644 C CA . SER A 1 81 ? 0.241 5.400 1.947 1.00 97.19 81 SER A CA 1
ATOM 645 C C . SER A 1 81 ? -0.553 6.566 2.534 1.00 97.19 81 SER A C 1
ATOM 647 O O . SER A 1 81 ? -1.643 6.374 3.071 1.00 97.19 81 SER A O 1
ATOM 649 N N . LEU A 1 82 ? -0.032 7.791 2.404 1.00 95.50 82 LEU A N 1
ATOM 650 C CA . LEU A 1 82 ? -0.658 9.001 2.932 1.00 95.50 82 LEU A CA 1
ATOM 651 C C . LEU A 1 82 ? -1.993 9.291 2.247 1.00 95.50 82 LEU A C 1
ATOM 653 O O . LEU A 1 82 ? -2.995 9.514 2.931 1.00 95.50 82 LEU A O 1
ATOM 657 N N . LEU A 1 83 ? -2.005 9.312 0.912 1.00 94.94 83 LEU A N 1
ATOM 658 C CA . LEU A 1 83 ? -3.203 9.641 0.143 1.00 94.9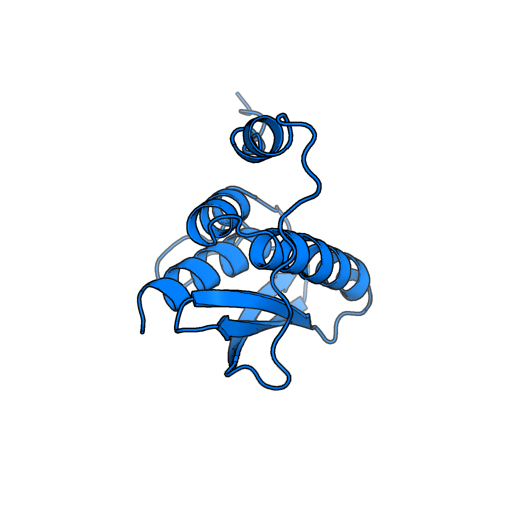4 83 LEU A CA 1
ATOM 659 C C . LEU A 1 83 ? -4.247 8.528 0.250 1.00 94.94 83 LEU A C 1
ATOM 661 O O . LEU A 1 83 ? -5.399 8.823 0.558 1.00 94.94 83 LEU A O 1
ATOM 665 N N . GLY A 1 84 ? -3.843 7.264 0.103 1.00 94.50 84 GLY A N 1
ATOM 666 C CA . GLY A 1 84 ? -4.741 6.117 0.227 1.00 94.50 84 GLY A CA 1
ATOM 667 C C . GLY A 1 84 ? -5.367 6.011 1.616 1.00 94.50 84 GLY A C 1
ATOM 668 O O . GLY A 1 84 ? -6.586 5.908 1.735 1.00 94.50 84 GLY A O 1
ATOM 669 N N . SER A 1 85 ? -4.570 6.158 2.679 1.00 95.06 85 SER A N 1
ATOM 670 C CA . SER A 1 85 ? -5.103 6.183 4.048 1.00 95.06 85 SER A CA 1
ATOM 671 C C . SER A 1 85 ? -6.007 7.383 4.303 1.00 95.06 85 SER A C 1
ATOM 673 O O . SER A 1 85 ? -6.971 7.286 5.053 1.00 95.06 85 SER A O 1
ATOM 675 N N . ARG A 1 86 ? -5.730 8.547 3.703 1.00 92.06 86 ARG A N 1
ATOM 676 C CA . ARG A 1 86 ? -6.635 9.699 3.816 1.00 92.06 86 ARG A CA 1
ATOM 677 C C . ARG A 1 86 ? -7.968 9.432 3.117 1.00 92.06 86 ARG A C 1
ATOM 679 O O . ARG A 1 86 ? -8.995 9.795 3.672 1.00 92.06 86 ARG A O 1
ATOM 686 N N . MET A 1 87 ? -7.957 8.798 1.947 1.00 91.31 87 MET A N 1
ATOM 687 C CA . MET A 1 87 ? -9.181 8.429 1.232 1.00 91.31 87 MET A CA 1
ATOM 688 C C . MET A 1 87 ? -10.024 7.441 2.047 1.00 91.31 87 MET A C 1
ATOM 690 O O . MET A 1 87 ? -11.201 7.706 2.272 1.00 91.31 87 MET A O 1
ATOM 694 N N . LEU A 1 88 ? -9.416 6.367 2.561 1.00 92.88 88 LEU A N 1
ATOM 695 C CA . LEU A 1 88 ? -10.116 5.368 3.378 1.00 92.88 88 LEU A CA 1
ATOM 696 C C . LEU A 1 88 ? -10.727 5.974 4.650 1.00 92.88 88 LEU A C 1
ATOM 698 O O . LEU A 1 88 ? -11.911 5.788 4.914 1.00 92.88 88 LEU A O 1
ATOM 702 N N . ARG A 1 89 ? -9.962 6.784 5.394 1.00 90.81 89 ARG A N 1
ATOM 703 C CA . ARG A 1 89 ? -10.453 7.458 6.615 1.00 90.81 89 ARG A CA 1
ATOM 704 C C . ARG A 1 89 ? -11.563 8.478 6.368 1.00 90.81 89 ARG A C 1
ATOM 706 O O . ARG A 1 89 ? -12.280 8.829 7.299 1.00 90.81 89 ARG A O 1
ATOM 713 N N . ASN A 1 90 ? -11.692 8.946 5.130 1.00 86.19 90 ASN A N 1
ATOM 714 C CA . ASN A 1 90 ? -12.763 9.837 4.697 1.00 86.19 90 ASN A CA 1
ATOM 715 C C . ASN A 1 90 ? -13.959 9.069 4.100 1.00 86.19 90 ASN A C 1
ATOM 717 O O . ASN A 1 90 ? -14.812 9.675 3.454 1.00 86.19 90 ASN A O 1
ATOM 721 N N . GLY A 1 91 ? -14.016 7.745 4.282 1.00 85.25 91 GLY A N 1
ATOM 722 C CA . GLY A 1 91 ? -15.131 6.900 3.856 1.00 85.25 91 GLY A CA 1
ATOM 723 C C . GLY A 1 91 ? -15.112 6.505 2.380 1.00 85.25 91 GLY A C 1
ATOM 724 O O . GLY A 1 91 ? -16.118 6.006 1.873 1.00 85.25 91 GLY A O 1
ATOM 725 N N . PHE A 1 92 ? -14.002 6.719 1.669 1.00 88.06 92 PHE A N 1
ATOM 726 C CA . PHE A 1 92 ? -13.910 6.319 0.269 1.00 88.06 92 PHE A CA 1
ATOM 727 C C . PHE A 1 92 ? -13.859 4.780 0.144 1.00 88.06 92 PHE A C 1
ATOM 729 O O . PHE A 1 92 ? -13.102 4.149 0.887 1.00 88.06 92 PHE A O 1
ATOM 736 N N . PRO A 1 93 ? -14.612 4.156 -0.786 1.00 89.81 93 PRO A N 1
ATOM 73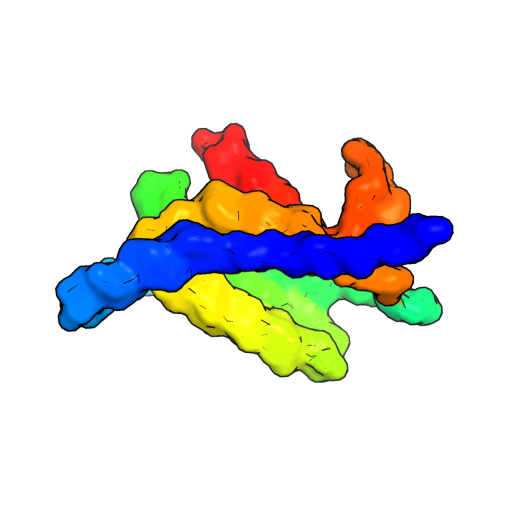7 C CA . PRO A 1 93 ? -14.670 2.698 -0.900 1.00 89.81 93 PRO A CA 1
ATOM 738 C C . PRO A 1 93 ? -13.308 2.073 -1.226 1.00 89.81 93 PRO A C 1
ATOM 740 O O . PRO A 1 93 ? -12.657 2.446 -2.207 1.00 89.81 93 PRO A O 1
ATOM 743 N N . ALA A 1 94 ? -12.893 1.090 -0.426 1.00 93.75 94 ALA A N 1
ATOM 744 C CA . ALA A 1 94 ? -11.619 0.397 -0.603 1.00 93.75 94 ALA A CA 1
ATOM 745 C C . ALA A 1 94 ? -11.563 -0.370 -1.933 1.00 93.75 94 ALA A C 1
ATOM 747 O O . ALA A 1 94 ? -10.511 -0.415 -2.568 1.00 93.75 94 ALA A O 1
ATOM 748 N N . GLU A 1 95 ? -12.695 -0.914 -2.383 1.00 94.12 95 GLU A N 1
ATOM 749 C CA . GLU A 1 95 ? -12.862 -1.598 -3.666 1.00 94.12 95 GLU A CA 1
ATOM 750 C C . GLU A 1 95 ? -12.493 -0.676 -4.830 1.00 94.12 95 GLU A C 1
ATOM 752 O O . GLU A 1 95 ? -11.696 -1.058 -5.684 1.00 94.12 95 GLU A O 1
ATOM 757 N N . GLN A 1 96 ? -12.992 0.565 -4.821 1.00 92.50 96 GLN A N 1
ATOM 758 C CA . GLN A 1 96 ? -12.715 1.534 -5.881 1.00 92.50 96 GLN A CA 1
ATOM 759 C C . GLN A 1 96 ? -11.232 1.926 -5.906 1.00 92.50 96 GLN A C 1
ATOM 761 O O . GLN A 1 96 ? -10.627 1.969 -6.974 1.00 92.50 96 GLN A O 1
ATOM 766 N N . ILE A 1 97 ? -10.615 2.149 -4.736 1.00 94.56 97 ILE A N 1
ATOM 767 C CA . ILE A 1 97 ? -9.163 2.404 -4.642 1.00 94.56 97 ILE A CA 1
ATOM 768 C C . ILE A 1 97 ? -8.389 1.219 -5.222 1.00 94.56 97 ILE A C 1
ATOM 770 O O . ILE A 1 97 ? -7.425 1.395 -5.967 1.00 94.56 97 ILE A O 1
ATOM 774 N N . ALA A 1 98 ? -8.800 0.002 -4.874 1.00 96.00 98 ALA A N 1
ATOM 775 C CA . ALA A 1 98 ? -8.130 -1.213 -5.296 1.00 96.00 98 ALA A CA 1
ATOM 776 C C . ALA A 1 98 ? -8.237 -1.444 -6.813 1.00 96.00 98 ALA A C 1
ATOM 778 O O . ALA A 1 98 ? -7.251 -1.830 -7.449 1.00 96.00 98 ALA A O 1
ATOM 779 N N . GLU A 1 99 ? -9.402 -1.180 -7.402 1.00 94.19 99 GLU A N 1
ATOM 780 C CA . GLU A 1 99 ? -9.635 -1.227 -8.847 1.00 94.19 99 GLU A CA 1
ATOM 781 C C . GLU A 1 99 ? -8.796 -0.182 -9.590 1.00 94.19 99 GLU A C 1
ATOM 783 O O . GLU A 1 99 ? -8.085 -0.533 -10.538 1.00 94.19 99 GLU A O 1
ATOM 788 N N . ASP A 1 100 ? -8.790 1.066 -9.113 1.00 93.81 100 ASP A N 1
ATOM 789 C CA . ASP A 1 100 ? -8.009 2.155 -9.707 1.00 93.81 100 ASP A CA 1
ATOM 790 C C . ASP A 1 100 ? -6.508 1.823 -9.696 1.00 93.81 100 ASP A C 1
ATOM 792 O O . ASP A 1 100 ? -5.830 1.931 -10.722 1.00 93.81 100 ASP A O 1
ATOM 796 N N . LEU A 1 101 ? -5.988 1.329 -8.564 1.00 95.88 101 LEU A N 1
ATOM 797 C CA . LEU A 1 101 ? -4.598 0.878 -8.442 1.00 95.88 101 LEU A CA 1
ATOM 798 C C . LEU A 1 101 ? -4.286 -0.311 -9.363 1.00 95.88 101 LEU A C 1
ATOM 800 O O . LEU A 1 101 ? -3.204 -0.361 -9.953 1.00 95.88 101 LEU A O 1
ATOM 804 N N . THR A 1 102 ? -5.232 -1.243 -9.527 1.00 95.19 102 THR A N 1
ATOM 805 C CA . THR A 1 102 ? -5.107 -2.405 -10.427 1.00 95.19 102 THR A CA 1
ATOM 806 C C . THR A 1 102 ? -4.953 -1.994 -11.893 1.00 95.19 102 THR A C 1
ATOM 808 O O . THR A 1 102 ? -4.259 -2.679 -12.648 1.00 95.19 102 THR A O 1
ATOM 811 N N . GLY A 1 103 ? -5.535 -0.860 -12.291 1.00 91.62 103 GLY A N 1
ATOM 812 C CA . GLY A 1 103 ? -5.434 -0.312 -13.646 1.00 91.62 103 GLY A CA 1
ATOM 813 C C . GLY A 1 103 ? -4.091 0.345 -13.992 1.00 91.62 103 GLY A C 1
ATOM 814 O O . GLY A 1 103 ? -3.840 0.634 -15.164 1.00 91.62 103 GLY A O 1
ATOM 815 N N . ILE A 1 104 ? -3.209 0.585 -13.016 1.00 93.62 104 ILE A N 1
ATOM 816 C CA . ILE A 1 104 ? -1.933 1.281 -13.234 1.00 93.62 104 ILE A CA 1
ATOM 817 C C . ILE A 1 104 ? -0.872 0.304 -13.759 1.00 93.62 104 ILE A C 1
ATOM 819 O O . ILE A 1 104 ? -0.583 -0.722 -13.141 1.00 93.62 104 ILE A O 1
ATOM 823 N N . ALA A 1 105 ? -0.230 0.643 -14.879 1.00 93.25 105 ALA A N 1
ATOM 824 C CA . ALA A 1 105 ? 0.833 -0.153 -15.496 1.00 93.25 105 ALA A CA 1
ATOM 825 C C . ALA A 1 105 ? 2.213 0.512 -15.357 1.00 93.25 105 ALA A C 1
ATOM 827 O O . ALA A 1 105 ? 2.326 1.736 -15.332 1.00 93.25 105 ALA A O 1
ATOM 828 N N . SER A 1 106 ? 3.272 -0.299 -15.301 1.00 90.75 106 SER A N 1
ATOM 829 C CA . SER A 1 106 ? 4.663 0.152 -15.211 1.00 90.75 106 SER A CA 1
ATOM 830 C C . SER A 1 106 ? 5.565 -0.758 -16.048 1.00 90.75 106 SER A C 1
ATOM 832 O O . SER A 1 106 ? 5.489 -1.979 -15.901 1.00 90.75 106 SER A O 1
ATOM 834 N N . PRO A 1 107 ? 6.461 -0.202 -16.882 1.00 88.50 107 PRO A N 1
ATOM 835 C CA . PRO A 1 107 ? 7.418 -1.009 -17.634 1.00 88.50 107 PRO A CA 1
ATOM 836 C C . PRO A 1 107 ? 8.506 -1.632 -16.744 1.00 88.50 107 PRO A C 1
ATOM 838 O O . PRO A 1 107 ? 9.104 -2.621 -17.148 1.00 88.50 107 PRO A O 1
ATOM 841 N N . HIS A 1 108 ? 8.743 -1.088 -15.543 1.00 88.69 108 HIS A N 1
ATOM 842 C CA . HIS A 1 108 ? 9.811 -1.539 -14.640 1.00 88.69 108 HIS A CA 1
ATOM 843 C C . HIS A 1 108 ? 9.360 -2.653 -13.693 1.00 88.69 108 HIS A C 1
ATOM 845 O O . HIS A 1 108 ? 10.138 -3.542 -13.375 1.00 88.69 108 HIS A O 1
ATOM 851 N N . THR A 1 109 ? 8.101 -2.605 -13.241 1.00 91.75 109 THR A N 1
ATOM 852 C CA . THR A 1 109 ? 7.574 -3.532 -12.216 1.00 91.75 109 THR A CA 1
ATOM 853 C C . THR A 1 109 ? 6.541 -4.524 -12.754 1.00 91.75 109 THR A C 1
ATOM 855 O O . THR A 1 109 ? 6.073 -5.402 -12.021 1.00 91.75 109 THR A O 1
ATOM 858 N N . GLY A 1 110 ? 6.172 -4.407 -14.033 1.00 92.88 110 GLY A N 1
ATOM 859 C CA . GLY A 1 110 ? 5.275 -5.341 -14.702 1.00 92.88 110 GLY A CA 1
ATOM 860 C C . GLY A 1 110 ? 5.940 -6.699 -14.928 1.00 92.88 110 GLY A C 1
ATOM 861 O O . GLY A 1 110 ? 7.026 -6.780 -15.495 1.00 92.88 110 GLY A O 1
ATOM 862 N N . HIS A 1 111 ? 5.299 -7.785 -14.496 1.00 94.31 111 HIS A N 1
ATOM 863 C CA . HIS A 1 111 ? 5.898 -9.120 -14.542 1.00 94.31 111 HIS A CA 1
ATOM 864 C C . HIS A 1 111 ? 4.860 -10.242 -14.565 1.00 94.31 111 HIS A C 1
ATOM 866 O O . HIS A 1 111 ? 3.720 -10.096 -14.121 1.00 94.31 111 HIS A O 1
ATOM 872 N N . MET A 1 112 ? 5.271 -11.400 -15.081 1.00 93.38 112 MET A N 1
ATOM 873 C CA . MET A 1 112 ? 4.475 -12.619 -14.994 1.00 93.38 112 MET A CA 1
ATOM 874 C C . MET A 1 112 ? 4.626 -13.229 -13.603 1.00 93.38 112 MET A C 1
ATOM 876 O O . MET A 1 112 ? 5.744 -13.404 -13.121 1.00 93.38 112 MET A O 1
ATOM 880 N N . ARG A 1 113 ? 3.513 -13.604 -12.975 1.00 91.25 113 ARG A N 1
ATOM 881 C CA . ARG A 1 113 ? 3.517 -14.306 -11.690 1.00 91.25 113 ARG A CA 1
ATOM 882 C C . ARG A 1 113 ? 2.544 -15.478 -11.696 1.00 91.25 113 ARG A C 1
ATOM 884 O O . ARG A 1 113 ? 1.756 -15.672 -12.624 1.00 91.25 113 ARG A O 1
ATOM 891 N N . ARG A 1 114 ? 2.563 -16.264 -10.619 1.00 85.38 114 ARG A N 1
ATOM 892 C CA . ARG A 1 114 ? 1.553 -17.305 -10.409 1.00 85.38 114 ARG A CA 1
ATOM 893 C C . ARG A 1 114 ? 0.169 -16.649 -10.330 1.00 85.38 114 ARG A C 1
ATOM 895 O O . ARG A 1 114 ? -0.069 -15.810 -9.465 1.00 85.38 114 ARG A O 1
ATOM 902 N N . GLY A 1 115 ? -0.724 -17.034 -11.240 1.00 85.19 115 GLY A N 1
ATOM 903 C CA . GLY A 1 115 ? -2.069 -16.460 -11.352 1.00 85.19 115 GLY A CA 1
ATOM 904 C C . GLY A 1 115 ? -2.230 -15.379 -12.427 1.00 85.19 115 GLY A C 1
ATOM 905 O O . GLY A 1 115 ? -3.326 -14.849 -12.555 1.00 85.19 115 GLY A O 1
ATOM 906 N N . GLY A 1 116 ? -1.189 -15.076 -13.212 1.00 90.56 116 GLY A N 1
ATOM 907 C CA . GLY A 1 116 ? -1.291 -14.216 -14.394 1.00 90.56 116 GLY A CA 1
ATOM 908 C C . GLY A 1 116 ? -0.279 -13.075 -14.421 1.00 90.56 116 GLY A C 1
ATOM 909 O O . GLY A 1 116 ? 0.631 -12.993 -13.595 1.00 90.56 116 GLY A O 1
ATOM 910 N N . TYR A 1 117 ? -0.438 -12.194 -15.405 1.00 92.88 117 TYR A N 1
ATOM 911 C CA . TYR A 1 117 ? 0.400 -11.011 -15.557 1.00 92.88 117 TYR A CA 1
ATOM 912 C C . TYR A 1 117 ? -0.010 -9.917 -14.564 1.00 92.88 117 TYR A C 1
ATOM 914 O O . TYR A 1 117 ? -1.189 -9.585 -14.448 1.00 92.88 117 TYR A O 1
ATOM 922 N N . CYS A 1 118 ? 0.967 -9.345 -13.864 1.00 95.62 118 CYS A N 1
ATOM 923 C CA . CYS A 1 118 ? 0.795 -8.185 -13.001 1.00 95.62 118 CYS A CA 1
ATOM 924 C C . CYS A 1 118 ? 1.380 -6.955 -13.697 1.00 95.62 118 CYS A C 1
ATOM 926 O O . CYS A 1 118 ? 2.552 -6.964 -14.061 1.00 95.62 118 CYS A O 1
ATOM 928 N N . ALA A 1 119 ? 0.578 -5.903 -13.882 1.00 96.12 119 ALA A N 1
ATOM 929 C CA . ALA A 1 119 ? 0.963 -4.755 -14.705 1.00 96.12 119 ALA A CA 1
ATOM 930 C C . ALA A 1 119 ? 1.964 -3.800 -14.032 1.00 96.12 119 ALA A C 1
ATOM 932 O O . ALA A 1 119 ? 2.672 -3.075 -14.727 1.00 96.12 119 ALA A O 1
ATOM 933 N N . SER A 1 120 ? 2.010 -3.767 -12.698 1.00 95.50 120 SER A N 1
ATOM 934 C CA . SER A 1 120 ? 2.919 -2.922 -11.914 1.00 95.50 120 SER A CA 1
ATOM 935 C C . SER A 1 120 ? 2.917 -3.307 -10.428 1.00 95.50 120 SER A C 1
ATOM 937 O O . SER A 1 120 ? 2.115 -4.143 -9.998 1.00 95.50 120 SER A O 1
ATOM 939 N N . LEU A 1 121 ? 3.760 -2.645 -9.627 1.00 95.44 121 LEU A N 1
ATOM 940 C CA . LEU A 1 121 ? 3.661 -2.637 -8.164 1.00 95.44 121 LEU A CA 1
ATOM 941 C C . LEU A 1 121 ? 2.316 -2.074 -7.675 1.00 95.44 121 LEU A C 1
ATOM 943 O O . LEU A 1 121 ? 1.695 -2.675 -6.804 1.00 95.44 121 LEU A O 1
ATOM 947 N N . SER A 1 122 ? 1.833 -0.966 -8.247 1.00 96.12 122 SER A N 1
ATOM 948 C CA . SER A 1 122 ? 0.520 -0.395 -7.910 1.00 96.12 122 SER A CA 1
ATOM 949 C C . SER A 1 122 ? -0.600 -1.403 -8.163 1.00 96.12 122 SER A C 1
ATOM 951 O O . SER A 1 122 ? -1.464 -1.593 -7.309 1.00 96.12 122 SER A O 1
ATOM 953 N N . ALA A 1 123 ? -0.523 -2.144 -9.272 1.00 96.38 123 ALA A N 1
ATOM 954 C CA . ALA A 1 123 ? -1.499 -3.177 -9.576 1.00 96.38 123 ALA A CA 1
ATOM 955 C C . ALA A 1 123 ? -1.442 -4.349 -8.590 1.00 96.38 123 ALA A C 1
ATOM 957 O O . ALA A 1 123 ? -2.476 -4.905 -8.225 1.00 96.38 123 ALA A O 1
ATOM 958 N N . LEU A 1 124 ? -0.247 -4.705 -8.114 1.00 96.88 124 LEU A N 1
ATOM 959 C CA . LEU A 1 124 ? -0.083 -5.706 -7.063 1.00 96.88 124 LEU A CA 1
ATOM 960 C C . LEU A 1 124 ? -0.669 -5.231 -5.722 1.00 96.88 124 LEU A C 1
ATOM 962 O O . LEU A 1 124 ? -1.305 -6.029 -5.032 1.00 96.88 124 LEU A O 1
ATOM 966 N N . ILE A 1 125 ? -0.506 -3.951 -5.369 1.00 97.50 125 ILE A N 1
ATOM 967 C CA . ILE A 1 125 ? -1.126 -3.344 -4.178 1.00 97.50 125 ILE A CA 1
ATOM 968 C C . ILE A 1 125 ? -2.653 -3.423 -4.286 1.00 97.50 125 ILE A C 1
ATOM 970 O O . ILE A 1 125 ? -3.291 -3.953 -3.379 1.00 97.50 125 ILE A O 1
ATOM 974 N N . GLY A 1 126 ? -3.230 -2.986 -5.412 1.00 96.81 126 GLY A N 1
ATOM 975 C CA . GLY A 1 126 ? -4.676 -3.046 -5.652 1.00 96.81 126 GLY A CA 1
ATOM 976 C C . GLY A 1 126 ? -5.234 -4.469 -5.549 1.00 96.81 126 GLY A C 1
ATOM 977 O O . GLY A 1 126 ? -6.169 -4.730 -4.797 1.00 96.81 126 GLY A O 1
ATOM 978 N N . GLN A 1 127 ? -4.595 -5.441 -6.198 1.00 96.38 127 GLN A N 1
ATOM 979 C CA . GLN A 1 127 ? -5.016 -6.844 -6.117 1.00 96.38 127 GLN A CA 1
ATOM 980 C C . GLN A 1 127 ? -4.885 -7.432 -4.704 1.00 96.38 127 GLN A C 1
ATOM 982 O O . GLN A 1 127 ? -5.681 -8.291 -4.313 1.00 96.38 127 GLN A O 1
ATOM 987 N N . THR A 1 128 ? -3.896 -6.981 -3.929 1.00 97.25 128 THR A N 1
ATOM 988 C CA . THR A 1 128 ? -3.737 -7.389 -2.527 1.00 97.25 128 THR A CA 1
ATOM 989 C C . THR A 1 128 ? -4.844 -6.799 -1.659 1.00 97.25 128 THR A C 1
ATOM 991 O O . THR A 1 128 ? -5.398 -7.524 -0.838 1.00 97.25 128 THR A O 1
ATOM 994 N N . LEU A 1 129 ? -5.226 -5.539 -1.887 1.00 97.12 129 LEU A N 1
ATOM 995 C CA . LEU A 1 129 ? -6.343 -4.891 -1.199 1.00 97.12 129 LEU A CA 1
ATOM 996 C C . LEU A 1 129 ? -7.682 -5.585 -1.509 1.00 97.12 129 LEU A C 1
ATOM 998 O O . LEU A 1 129 ? -8.419 -5.913 -0.585 1.00 97.12 129 LEU A O 1
ATOM 1002 N N . LEU A 1 130 ? -7.951 -5.934 -2.776 1.00 95.94 130 LEU A N 1
ATOM 1003 C CA . LEU A 1 130 ? -9.115 -6.760 -3.146 1.00 95.94 130 LEU A CA 1
ATOM 1004 C C . LEU A 1 130 ? -9.089 -8.127 -2.456 1.00 95.94 130 LEU A C 1
ATOM 1006 O O . LEU A 1 130 ? -10.094 -8.593 -1.928 1.00 95.94 130 LEU A O 1
ATOM 1010 N N . THR A 1 131 ? -7.926 -8.781 -2.436 1.00 95.25 131 THR A N 1
ATOM 1011 C CA . THR A 1 131 ? -7.781 -10.080 -1.768 1.00 95.25 131 THR A CA 1
ATOM 1012 C C . THR A 1 131 ? -8.070 -9.960 -0.275 1.00 95.25 131 THR A C 1
ATOM 1014 O O . THR A 1 131 ? -8.740 -10.826 0.280 1.00 95.25 131 THR A O 1
ATOM 1017 N N . HIS A 1 132 ? -7.585 -8.897 0.362 1.00 96.44 132 HIS A N 1
ATOM 1018 C CA . HIS A 1 132 ? -7.820 -8.609 1.769 1.00 96.44 132 HIS A CA 1
ATOM 1019 C C . HIS A 1 132 ? -9.321 -8.434 2.065 1.00 96.44 132 HIS A C 1
ATOM 1021 O O . HIS A 1 132 ? -9.825 -9.121 2.943 1.00 96.44 132 HIS A O 1
ATOM 1027 N N . LEU A 1 133 ? -10.054 -7.673 1.241 1.00 94.12 133 LEU A N 1
ATOM 1028 C CA . LEU A 1 133 ? -11.512 -7.484 1.356 1.00 94.12 133 LEU A CA 1
ATOM 1029 C C . LEU A 1 133 ? -12.339 -8.778 1.235 1.00 94.12 133 LEU A C 1
ATOM 1031 O O . LEU A 1 133 ? -13.460 -8.843 1.723 1.00 94.12 133 LEU A O 1
ATOM 1035 N N . THR A 1 134 ? -11.817 -9.801 0.552 1.00 88.44 134 THR A N 1
ATOM 1036 C CA . THR A 1 134 ? -12.535 -11.073 0.310 1.00 88.44 134 THR A CA 1
ATOM 1037 C C . THR A 1 134 ? -12.185 -12.198 1.280 1.00 88.44 134 THR A C 1
ATOM 1039 O O . THR A 1 134 ? -12.804 -13.261 1.226 1.00 88.44 134 THR A O 1
ATOM 1042 N N . ARG A 1 135 ? -11.137 -12.031 2.093 1.00 71.62 135 ARG A N 1
ATOM 1043 C CA . ARG A 1 135 ? -10.557 -13.105 2.917 1.00 71.62 135 ARG A CA 1
ATOM 1044 C C . ARG A 1 135 ? -10.804 -12.929 4.417 1.00 71.62 135 ARG A C 1
ATOM 1046 O O . ARG A 1 135 ? -10.064 -13.525 5.202 1.00 71.62 135 ARG A O 1
ATOM 1053 N N . ASP A 1 136 ? -11.843 -12.184 4.780 1.00 51.25 136 ASP A N 1
ATOM 1054 C CA . ASP A 1 136 ? -12.380 -12.061 6.140 1.00 51.25 136 ASP A CA 1
ATOM 1055 C C . ASP A 1 136 ? -13.875 -12.380 6.195 1.00 51.25 136 ASP A C 1
ATOM 1057 O O . ASP A 1 136 ? -14.609 -11.947 5.277 1.00 51.25 136 ASP A O 1
#

Secondary structure (DSSP, 8-state):
----------HHHHHHHTT-PPP--PPPPS--EEEEEEEEEEETTEEEEEEEEEEEETTEEEEEEEEES-HHHHHHHHHHHHHHHHHHHTT--HHHHHHHHHT---TTT-EEETTEEE--HHHHHHHHHHHHHH--

Radius of gyration: 15.59 Å; chains: 1; bounding box: 39×39×53 Å

Sequence (136 aa):
MSKSPQIPLFRGVIDSIDDGRPPVVDERPDVLISKTYRLTVPYDTETLEVYLTISDRDGRPFEFFLNCTNVELSEYLAAVSLLGSRMLRNGFPAEQIAEDLTGIASPHTGHMRRGGYCASLSALIGQTLLTHLTRD